Protein AF-A0A6C0L0F4-F1 (afdb_monomer_lite)

Radius of gyration: 19.0 Å; chains: 1; bounding box: 36×35×56 Å

Structure (mmCIF, N/CA/C/O backbone):
data_AF-A0A6C0L0F4-F1
#
_entry.id   AF-A0A6C0L0F4-F1
#
loop_
_atom_site.group_PDB
_atom_site.id
_atom_site.type_symbol
_atom_site.label_atom_id
_atom_site.label_alt_id
_atom_site.label_comp_id
_atom_site.label_asym_id
_atom_site.label_entity_id
_atom_site.label_seq_id
_atom_site.pdbx_PDB_ins_code
_atom_site.Cartn_x
_atom_site.Cartn_y
_atom_site.Cartn_z
_atom_site.occupancy
_atom_site.B_iso_or_equiv
_atom_site.auth_seq_id
_atom_site.auth_comp_id
_atom_site.auth_asym_id
_atom_site.auth_atom_id
_atom_site.pdbx_PDB_model_num
ATOM 1 N N . MET A 1 1 ? 9.591 -14.054 -6.540 1.00 61.06 1 MET A N 1
ATOM 2 C CA . MET A 1 1 ? 9.295 -12.705 -6.019 1.00 61.06 1 MET A CA 1
ATOM 3 C C . MET A 1 1 ? 8.164 -12.151 -6.867 1.00 61.06 1 MET A C 1
ATOM 5 O O . MET A 1 1 ? 8.176 -12.447 -8.057 1.00 61.06 1 MET A O 1
ATOM 9 N N . PRO A 1 2 ? 7.146 -11.510 -6.277 1.00 82.31 2 PRO A N 1
ATOM 10 C CA . PRO A 1 2 ? 6.070 -10.900 -7.049 1.00 82.31 2 PRO A CA 1
ATOM 11 C C . PRO A 1 2 ? 6.588 -9.679 -7.824 1.00 82.31 2 PRO A C 1
ATOM 13 O O . PRO A 1 2 ? 7.524 -9.013 -7.382 1.00 82.31 2 PRO A O 1
ATOM 16 N N . ASP A 1 3 ? 5.977 -9.396 -8.972 1.00 89.44 3 ASP A N 1
ATOM 17 C CA . ASP A 1 3 ? 6.285 -8.214 -9.778 1.00 89.44 3 ASP A CA 1
ATOM 18 C C . ASP A 1 3 ? 5.296 -7.089 -9.467 1.00 89.44 3 ASP A C 1
ATOM 20 O O . ASP A 1 3 ? 4.112 -7.323 -9.207 1.00 89.44 3 ASP A O 1
ATOM 24 N N . CYS A 1 4 ? 5.769 -5.848 -9.531 1.00 90.19 4 CYS A N 1
ATOM 25 C CA . CYS A 1 4 ? 4.932 -4.673 -9.375 1.00 90.19 4 CYS A CA 1
ATOM 26 C C . CYS A 1 4 ? 3.900 -4.613 -10.517 1.00 90.19 4 CYS A C 1
ATOM 28 O O . CYS A 1 4 ? 4.290 -4.529 -11.681 1.00 90.19 4 CYS A O 1
ATOM 30 N N . PRO A 1 5 ? 2.589 -4.546 -10.239 1.00 89.00 5 PRO A N 1
ATOM 31 C CA . PRO A 1 5 ? 1.556 -4.552 -11.280 1.00 89.00 5 PRO A CA 1
ATOM 32 C C . PRO A 1 5 ? 1.504 -3.260 -12.117 1.00 89.00 5 PRO A C 1
ATOM 34 O O . PRO A 1 5 ? 0.739 -3.184 -13.075 1.00 89.00 5 PRO A O 1
ATOM 37 N N . VAL A 1 6 ? 2.285 -2.235 -11.753 1.00 90.19 6 VAL A N 1
ATOM 38 C CA . VAL A 1 6 ? 2.331 -0.931 -12.436 1.00 90.19 6 VAL A CA 1
ATOM 39 C C . VAL A 1 6 ? 3.522 -0.833 -13.390 1.00 90.19 6 VAL A C 1
ATOM 41 O O . VAL A 1 6 ? 3.366 -0.382 -14.521 1.00 90.19 6 VAL A O 1
ATOM 44 N N . CYS A 1 7 ? 4.715 -1.228 -12.937 1.00 92.00 7 CYS A N 1
ATOM 45 C CA . CYS A 1 7 ? 5.964 -1.074 -13.693 1.00 92.00 7 CYS A CA 1
ATOM 46 C C . CYS A 1 7 ? 6.682 -2.397 -13.989 1.00 92.00 7 CYS A C 1
ATOM 48 O O . CYS A 1 7 ? 7.719 -2.378 -14.645 1.00 92.00 7 CYS A O 1
ATOM 50 N N . TYR A 1 8 ? 6.154 -3.523 -13.502 1.00 91.56 8 TYR A N 1
ATOM 51 C CA . TYR A 1 8 ? 6.724 -4.866 -13.646 1.00 91.56 8 TYR A CA 1
ATOM 52 C C . TYR A 1 8 ? 8.138 -5.028 -13.067 1.00 91.56 8 TYR A C 1
ATOM 54 O O . TYR A 1 8 ? 8.843 -5.974 -13.406 1.00 91.56 8 TYR A O 1
ATOM 62 N N . SER A 1 9 ? 8.570 -4.120 -12.183 1.00 89.44 9 SER A N 1
ATOM 63 C CA . SER A 1 9 ? 9.803 -4.300 -11.417 1.00 89.44 9 SER A CA 1
ATOM 64 C C . SER A 1 9 ? 9.618 -5.380 -10.356 1.00 89.44 9 SER A C 1
ATOM 66 O O . SER A 1 9 ? 8.532 -5.521 -9.793 1.00 89.44 9 SER A O 1
ATOM 68 N N . ILE A 1 10 ? 10.699 -6.077 -10.019 1.00 89.44 10 ILE A N 1
ATOM 69 C CA . ILE A 1 10 ? 10.707 -7.034 -8.910 1.00 89.44 10 ILE A CA 1
ATOM 70 C C . ILE A 1 10 ? 10.391 -6.287 -7.609 1.00 89.44 10 ILE A C 1
ATOM 72 O O . ILE A 1 10 ? 10.972 -5.233 -7.342 1.00 89.44 10 ILE A O 1
ATOM 76 N N . LEU A 1 11 ? 9.462 -6.823 -6.819 1.00 88.44 11 LEU A N 1
ATOM 77 C CA . LEU A 1 11 ? 9.172 -6.332 -5.476 1.00 88.44 11 LEU A CA 1
ATOM 78 C C . LEU A 1 11 ? 10.140 -6.967 -4.469 1.00 88.44 11 LEU A C 1
ATOM 80 O O . LEU A 1 11 ? 10.299 -8.192 -4.428 1.00 88.44 11 LEU A O 1
ATOM 84 N N . ASP A 1 12 ? 10.769 -6.127 -3.649 1.00 85.44 12 ASP A N 1
ATOM 85 C CA . ASP A 1 12 ? 11.580 -6.513 -2.493 1.00 85.44 12 ASP A CA 1
ATOM 86 C C . ASP A 1 12 ? 10.990 -5.921 -1.197 1.00 85.44 12 ASP A C 1
ATOM 88 O O . ASP A 1 12 ? 10.115 -5.052 -1.230 1.00 85.44 12 ASP A O 1
ATOM 92 N N . GLU A 1 13 ? 11.419 -6.413 -0.033 1.00 77.88 13 GLU A N 1
ATOM 93 C CA . GLU A 1 13 ? 10.867 -5.967 1.259 1.00 77.88 13 GLU A CA 1
ATOM 94 C C . GLU A 1 13 ? 11.103 -4.468 1.526 1.00 77.88 13 GLU A C 1
ATOM 96 O O . GLU A 1 13 ? 10.313 -3.825 2.219 1.00 77.88 13 GLU A O 1
ATOM 101 N N . GLU A 1 14 ? 12.153 -3.881 0.947 1.00 81.25 14 GLU A N 1
ATOM 102 C CA . GLU A 1 14 ? 12.533 -2.487 1.183 1.00 81.25 14 GLU A CA 1
ATOM 103 C C . GLU A 1 14 ? 11.785 -1.495 0.276 1.00 81.25 14 GLU A C 1
ATOM 105 O O . GLU A 1 14 ? 11.513 -0.368 0.698 1.00 81.25 14 GLU A O 1
ATOM 110 N N . ASN A 1 15 ? 11.389 -1.901 -0.931 1.00 81.38 15 ASN A N 1
ATOM 111 C CA . ASN A 1 15 ? 10.751 -1.072 -1.956 1.00 81.38 15 ASN A CA 1
ATOM 112 C C . ASN A 1 15 ? 9.282 -1.448 -2.214 1.00 81.38 15 ASN A C 1
ATOM 114 O O . ASN A 1 15 ? 8.676 -0.979 -3.177 1.00 81.38 15 ASN A O 1
ATOM 118 N N . THR A 1 16 ? 8.669 -2.254 -1.348 1.00 87.81 16 THR A N 1
ATOM 119 C CA . THR A 1 16 ? 7.241 -2.592 -1.450 1.00 87.81 16 THR A CA 1
ATOM 120 C C . THR A 1 16 ? 6.384 -1.697 -0.557 1.00 87.81 16 THR A C 1
ATOM 122 O O . THR A 1 16 ? 6.717 -1.408 0.594 1.00 87.81 16 THR A O 1
ATOM 125 N N . TYR A 1 17 ? 5.247 -1.256 -1.088 1.00 86.75 17 TYR A N 1
ATOM 126 C CA . TYR A 1 17 ? 4.146 -0.666 -0.338 1.00 86.75 17 TYR A CA 1
ATOM 127 C C . TYR A 1 17 ? 2.912 -1.561 -0.453 1.00 86.75 17 TYR A C 1
ATOM 129 O O . TYR A 1 17 ? 2.575 -2.031 -1.540 1.00 86.75 17 TYR A O 1
ATOM 137 N N . ASN A 1 18 ? 2.207 -1.744 0.665 1.00 86.75 18 ASN A N 1
ATOM 138 C CA . ASN A 1 18 ? 0.943 -2.467 0.710 1.00 86.75 18 ASN A CA 1
ATOM 139 C C . ASN A 1 18 ? -0.231 -1.484 0.831 1.00 8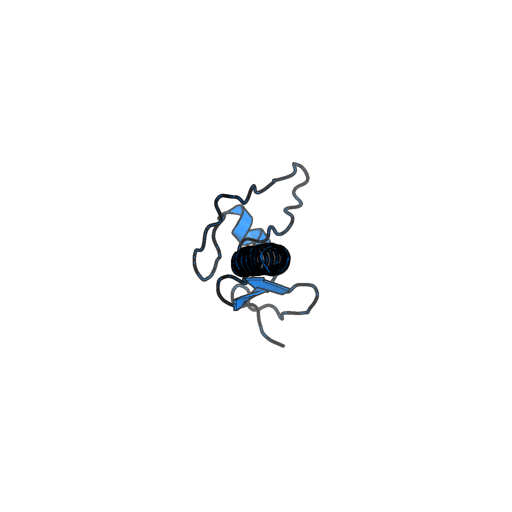6.75 18 ASN A C 1
ATOM 141 O O . ASN A 1 18 ? -0.376 -0.759 1.821 1.00 86.75 18 ASN A O 1
ATOM 145 N N . ALA A 1 19 ? -1.092 -1.475 -0.183 1.00 85.19 19 ALA A N 1
ATOM 146 C CA . ALA A 1 19 ? -2.329 -0.717 -0.194 1.00 85.19 19 ALA A CA 1
ATOM 147 C C . ALA A 1 19 ? -3.406 -1.438 0.638 1.00 85.19 19 ALA A C 1
ATOM 149 O O . ALA A 1 19 ? -4.279 -2.117 0.096 1.00 85.19 19 ALA A O 1
ATOM 150 N N . ASN A 1 20 ? -3.396 -1.226 1.959 1.00 81.62 20 ASN A N 1
ATOM 151 C CA . ASN A 1 20 ? -4.297 -1.872 2.938 1.00 81.62 20 ASN A CA 1
ATOM 152 C C . ASN A 1 20 ? -5.809 -1.784 2.625 1.00 81.62 20 ASN A C 1
ATOM 154 O O . ASN A 1 20 ? -6.613 -2.540 3.160 1.00 81.62 20 ASN A O 1
ATOM 158 N N . CYS A 1 21 ? -6.220 -0.826 1.800 1.00 82.12 21 CYS A N 1
ATOM 159 C CA . CYS A 1 21 ? -7.601 -0.604 1.368 1.00 82.12 21 CYS A CA 1
ATOM 160 C C . CYS A 1 21 ? -8.090 -1.677 0.376 1.00 82.12 21 CYS A C 1
ATOM 162 O O . CYS A 1 21 ? -9.290 -1.921 0.283 1.00 82.12 21 CYS A O 1
ATOM 164 N N . CYS A 1 22 ? -7.181 -2.296 -0.384 1.00 85.44 22 CYS A N 1
ATOM 165 C CA . CYS A 1 22 ? -7.492 -3.287 -1.419 1.00 85.44 22 CYS A CA 1
ATOM 166 C C . CYS A 1 22 ? -6.545 -4.498 -1.422 1.00 85.44 22 CYS A C 1
ATOM 168 O O . CYS A 1 22 ? -6.685 -5.368 -2.281 1.00 85.44 22 CYS A O 1
ATOM 170 N N . ASN A 1 23 ? -5.623 -4.564 -0.454 1.00 85.81 23 ASN A N 1
ATOM 171 C CA . ASN A 1 23 ? -4.613 -5.610 -0.293 1.00 85.81 23 ASN A CA 1
ATOM 172 C C . ASN A 1 23 ? -3.798 -5.848 -1.572 1.00 85.81 23 ASN A C 1
ATOM 174 O O . ASN A 1 23 ? -3.536 -6.988 -1.947 1.00 85.81 23 ASN A O 1
ATOM 178 N N . GLN A 1 24 ? -3.453 -4.763 -2.264 1.00 88.19 24 GLN A N 1
ATOM 179 C CA . GLN A 1 24 ? -2.593 -4.792 -3.443 1.00 88.19 24 GLN A CA 1
ATOM 180 C C . GLN A 1 24 ? -1.211 -4.264 -3.081 1.00 88.19 24 GLN A C 1
ATOM 182 O O . GLN A 1 24 ? -1.085 -3.328 -2.291 1.00 88.19 24 GLN A O 1
ATOM 187 N N . GLU A 1 25 ? -0.182 -4.837 -3.690 1.00 90.12 25 GLU A N 1
ATOM 188 C CA . GLU A 1 25 ? 1.210 -4.458 -3.464 1.00 90.12 25 GLU A CA 1
ATOM 189 C C . GLU A 1 25 ? 1.786 -3.786 -4.708 1.00 90.12 25 GLU A C 1
ATOM 191 O O . GLU A 1 25 ? 1.451 -4.136 -5.841 1.00 90.12 25 GLU A O 1
ATOM 196 N N . LEU A 1 26 ? 2.630 -2.779 -4.500 1.00 91.12 26 LEU A N 1
ATOM 197 C CA . LEU A 1 26 ? 3.324 -2.064 -5.569 1.00 91.12 26 LEU A CA 1
ATOM 198 C C . LEU A 1 26 ? 4.631 -1.462 -5.073 1.00 91.12 26 LEU A C 1
ATOM 200 O O . LEU A 1 26 ? 4.856 -1.314 -3.873 1.00 91.12 26 LEU A O 1
ATOM 204 N N . CYS A 1 27 ? 5.461 -1.055 -6.026 1.00 91.25 27 CYS A N 1
ATOM 205 C CA . CYS A 1 27 ? 6.719 -0.395 -5.738 1.00 91.25 27 CYS A CA 1
ATOM 206 C C . CYS A 1 27 ? 6.500 0.990 -5.095 1.00 91.25 27 CYS A C 1
ATOM 208 O O . CYS A 1 27 ? 5.574 1.712 -5.489 1.00 91.25 27 CYS A O 1
ATOM 210 N N . LYS A 1 28 ? 7.340 1.398 -4.131 1.00 87.25 28 LYS A N 1
ATOM 211 C CA . LYS A 1 28 ? 7.224 2.727 -3.495 1.00 87.25 28 LYS A CA 1
ATOM 212 C C . LYS A 1 28 ? 7.389 3.848 -4.519 1.00 87.25 28 LYS A C 1
ATOM 214 O O . LYS A 1 28 ? 6.648 4.821 -4.467 1.00 87.25 28 LYS A O 1
ATOM 219 N N . ASP A 1 29 ? 8.261 3.677 -5.509 1.00 88.00 29 ASP A N 1
ATOM 220 C CA . ASP A 1 29 ? 8.437 4.655 -6.591 1.00 88.00 29 ASP A CA 1
ATOM 221 C C . ASP A 1 29 ? 7.152 4.869 -7.404 1.00 88.00 29 ASP A C 1
ATOM 223 O O . ASP A 1 29 ? 6.791 5.996 -7.744 1.00 88.00 29 ASP A O 1
ATOM 227 N N . CYS A 1 30 ? 6.428 3.783 -7.676 1.00 89.19 30 CYS A N 1
ATOM 228 C CA . CYS A 1 30 ? 5.167 3.772 -8.407 1.00 89.19 30 CYS A CA 1
ATOM 229 C C . CYS A 1 30 ? 4.100 4.545 -7.632 1.00 89.19 30 CYS A C 1
ATOM 231 O O . CYS A 1 30 ? 3.374 5.359 -8.205 1.00 89.19 30 CYS A O 1
ATOM 233 N N . LEU A 1 31 ? 4.037 4.311 -6.318 1.00 87.31 31 LEU A N 1
ATOM 234 C CA . LEU A 1 31 ? 3.162 5.042 -5.413 1.00 87.31 31 LEU A CA 1
ATOM 235 C C . LEU A 1 31 ? 3.513 6.535 -5.394 1.00 87.31 31 LEU A C 1
ATOM 237 O O . LEU A 1 31 ? 2.629 7.363 -5.593 1.00 87.31 31 LEU A O 1
ATOM 241 N N . THR A 1 32 ? 4.788 6.883 -5.218 1.00 85.44 32 THR A N 1
ATOM 242 C CA . THR A 1 32 ? 5.257 8.275 -5.163 1.00 85.44 32 THR A CA 1
ATOM 243 C C . THR A 1 32 ? 4.962 9.023 -6.464 1.00 85.44 32 THR A C 1
ATOM 245 O O . THR A 1 32 ? 4.516 10.170 -6.442 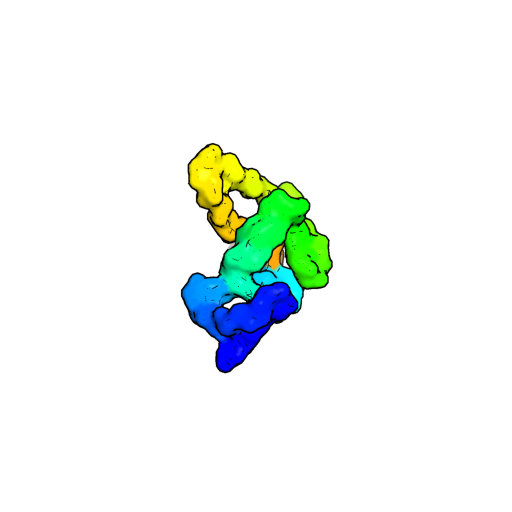1.00 85.44 32 THR A O 1
ATOM 248 N N . GLN A 1 33 ? 5.169 8.384 -7.620 1.00 86.25 33 GLN A N 1
ATOM 249 C CA . GLN A 1 33 ? 4.816 8.957 -8.924 1.00 86.25 33 GLN A CA 1
ATOM 250 C C . GLN A 1 33 ? 3.306 9.162 -9.059 1.00 86.25 33 GLN A C 1
ATOM 252 O O . GLN A 1 33 ? 2.866 10.223 -9.499 1.00 86.25 33 GLN A O 1
ATOM 257 N N . TRP A 1 34 ? 2.503 8.182 -8.644 1.00 87.69 34 TRP A N 1
ATOM 258 C CA . TRP A 1 34 ? 1.048 8.302 -8.661 1.00 87.69 34 TRP A CA 1
ATOM 259 C C . TRP A 1 34 ? 0.564 9.456 -7.774 1.00 87.69 34 TRP A C 1
ATOM 261 O O . TRP A 1 34 ? -0.243 10.277 -8.213 1.00 87.69 34 TRP A O 1
ATOM 271 N N . GLN A 1 35 ? 1.137 9.589 -6.577 1.00 81.31 35 GLN A N 1
ATOM 272 C CA . GLN A 1 35 ? 0.822 10.632 -5.598 1.00 81.31 35 GLN A CA 1
ATOM 273 C C . GLN A 1 35 ? 1.088 12.056 -6.081 1.00 81.31 35 GLN A C 1
ATOM 275 O O . GLN A 1 35 ? 0.403 12.981 -5.650 1.00 81.31 35 GLN A O 1
ATOM 280 N N . LYS A 1 36 ? 2.012 12.247 -7.030 1.00 82.31 36 LYS A N 1
ATOM 281 C CA . LYS A 1 36 ? 2.198 13.546 -7.702 1.00 82.31 36 LYS A CA 1
ATOM 282 C C . LYS A 1 36 ? 0.963 13.987 -8.487 1.00 82.31 36 LYS A C 1
ATOM 284 O O . LYS A 1 36 ? 0.788 15.177 -8.723 1.00 82.31 36 LYS A O 1
ATOM 289 N N . THR A 1 37 ? 0.139 13.036 -8.921 1.00 82.25 37 THR A N 1
ATOM 290 C CA . THR A 1 37 ? -1.004 13.278 -9.815 1.00 82.25 37 THR A CA 1
ATOM 291 C C . THR A 1 37 ? -2.357 13.010 -9.163 1.00 82.25 37 THR A C 1
ATOM 293 O O . THR A 1 37 ? -3.360 13.573 -9.595 1.00 82.25 37 THR A O 1
ATOM 296 N N . SER A 1 38 ? -2.418 12.167 -8.129 1.00 82.31 38 SER A N 1
ATOM 297 C CA . SER A 1 38 ? -3.671 11.757 -7.498 1.00 82.31 38 SER A CA 1
ATOM 298 C C . SER A 1 38 ? -3.503 11.465 -6.008 1.00 82.31 38 SER A C 1
ATOM 300 O O . SER A 1 38 ? -2.524 10.860 -5.587 1.00 82.31 38 SER A O 1
ATOM 302 N N . LYS A 1 39 ? -4.516 11.830 -5.215 1.00 78.56 39 LYS A N 1
ATOM 303 C CA . LYS A 1 39 ? -4.646 11.467 -3.792 1.00 78.56 39 LYS A CA 1
ATOM 304 C C . LYS A 1 39 ? -5.368 10.130 -3.567 1.00 78.56 39 LYS A C 1
ATOM 306 O O . LYS A 1 39 ? -5.596 9.739 -2.428 1.00 78.56 39 LYS A O 1
ATOM 311 N N . SER A 1 40 ? -5.746 9.445 -4.646 1.00 84.81 40 SER A N 1
ATOM 312 C CA . SER A 1 40 ? -6.520 8.202 -4.598 1.00 84.81 40 SER A CA 1
ATOM 313 C C . SER A 1 40 ? -5.626 6.964 -4.652 1.00 84.81 40 SER A C 1
ATOM 315 O O . SER A 1 40 ? -4.504 7.012 -5.154 1.00 84.81 40 SER A O 1
ATOM 317 N N . CYS A 1 41 ? -6.116 5.818 -4.183 1.00 86.50 41 CYS A N 1
ATOM 318 C CA . CYS A 1 41 ? -5.450 4.539 -4.405 1.00 86.50 41 CYS A CA 1
ATOM 319 C C . CYS A 1 41 ? -5.465 4.187 -5.901 1.00 86.50 41 CYS A C 1
ATOM 321 O O . CYS A 1 41 ? -6.519 4.215 -6.538 1.00 86.50 41 CYS A O 1
ATOM 323 N N . ILE A 1 42 ? -4.319 3.777 -6.452 1.00 88.19 42 ILE A N 1
ATOM 324 C CA . ILE A 1 42 ? -4.188 3.427 -7.875 1.00 88.19 42 ILE A CA 1
ATOM 325 C C . ILE A 1 42 ? -5.103 2.266 -8.310 1.00 88.19 42 ILE A C 1
ATOM 327 O O . ILE A 1 42 ? -5.553 2.242 -9.454 1.00 88.19 42 ILE A O 1
ATOM 331 N N . PHE A 1 43 ? -5.428 1.338 -7.401 1.00 89.75 43 PHE A N 1
ATOM 332 C CA . PHE A 1 43 ? -6.235 0.152 -7.717 1.00 89.75 43 PHE A CA 1
ATOM 333 C C . PHE A 1 43 ? -7.722 0.345 -7.429 1.00 89.75 43 PHE A C 1
ATOM 335 O O . PHE A 1 43 ? -8.554 0.123 -8.304 1.00 89.75 43 PHE A O 1
ATOM 342 N N . CYS A 1 44 ? -8.076 0.747 -6.205 1.00 88.06 44 CYS A N 1
ATOM 343 C CA . CY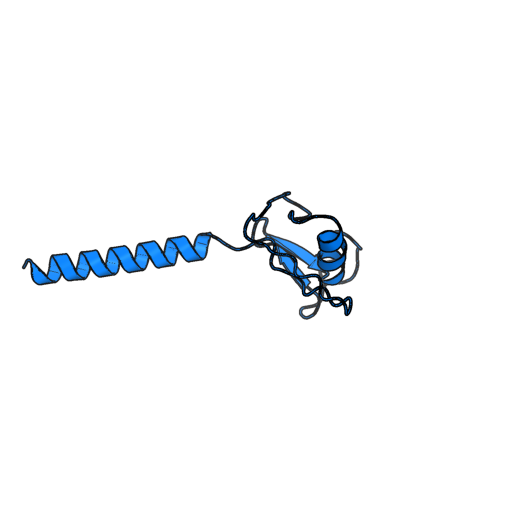S A 1 44 ? -9.475 0.823 -5.774 1.00 88.06 44 CYS A CA 1
ATOM 344 C C . CYS A 1 44 ? -10.057 2.239 -5.773 1.00 88.06 44 CYS A C 1
ATOM 346 O O . CYS A 1 44 ? -11.213 2.403 -5.394 1.00 88.06 44 CYS A O 1
ATOM 348 N N . ARG A 1 45 ? -9.272 3.254 -6.170 1.00 87.19 45 ARG A N 1
ATOM 349 C CA . ARG A 1 45 ? -9.677 4.671 -6.199 1.00 87.19 45 ARG A CA 1
ATOM 350 C C . ARG A 1 45 ? -10.155 5.223 -4.850 1.00 87.19 45 ARG A C 1
ATOM 352 O O . ARG A 1 45 ? -10.777 6.274 -4.818 1.00 87.19 45 ARG A O 1
ATOM 359 N N . TYR A 1 46 ? -9.854 4.543 -3.740 1.00 83.25 46 TYR A N 1
ATOM 360 C CA . TYR A 1 46 ? -10.138 5.051 -2.399 1.00 83.25 46 TYR A CA 1
ATOM 361 C C . TYR A 1 46 ? -9.395 6.370 -2.173 1.00 83.25 46 TYR A C 1
ATOM 363 O O . TYR A 1 46 ? -8.188 6.432 -2.402 1.00 83.25 46 TYR A O 1
ATOM 371 N N . GLU A 1 47 ? -10.112 7.392 -1.723 1.00 78.31 47 GLU A N 1
ATOM 372 C CA . GLU A 1 47 ? -9.578 8.706 -1.374 1.00 78.31 47 GLU A CA 1
ATOM 373 C C . GLU A 1 47 ? -9.694 8.891 0.142 1.00 78.31 47 GLU A C 1
ATOM 375 O O . GLU A 1 47 ? -10.716 8.548 0.741 1.00 78.31 47 GLU A O 1
ATOM 380 N N . ASP A 1 48 ? -8.632 9.395 0.770 1.00 69.94 48 ASP A N 1
ATOM 381 C CA . ASP A 1 48 ? -8.670 9.806 2.171 1.00 69.94 48 ASP A CA 1
ATOM 382 C C . ASP A 1 48 ? -8.546 11.327 2.251 1.00 69.94 48 ASP A C 1
ATOM 384 O O . ASP A 1 48 ? -7.486 11.903 1.990 1.00 69.94 48 ASP A O 1
ATOM 388 N N . ASP A 1 49 ? -9.647 11.971 2.632 1.00 65.44 49 ASP A N 1
ATOM 389 C CA . ASP A 1 49 ? -9.761 13.427 2.749 1.00 65.44 49 ASP A CA 1
ATOM 390 C C . ASP A 1 49 ? -8.780 14.027 3.770 1.00 65.44 49 ASP A C 1
ATOM 392 O O . ASP A 1 49 ? -8.526 15.230 3.753 1.00 65.44 49 ASP A O 1
ATOM 396 N N . LYS A 1 50 ? -8.218 13.204 4.668 1.00 63.56 50 LYS A N 1
ATOM 397 C CA . LYS A 1 50 ? -7.263 13.637 5.698 1.00 63.56 50 LYS A CA 1
ATOM 398 C C . LYS A 1 50 ? -5.813 13.665 5.215 1.00 63.56 50 LYS A C 1
ATOM 400 O O . LYS A 1 50 ? -4.934 14.066 5.976 1.00 63.56 50 LYS A O 1
ATOM 405 N N . ILE A 1 51 ? -5.535 13.220 3.988 1.00 63.44 51 ILE A N 1
ATOM 406 C CA . ILE A 1 51 ? -4.172 13.187 3.458 1.00 63.44 51 ILE A CA 1
ATOM 407 C C . ILE A 1 51 ? -3.780 14.558 2.904 1.00 63.44 51 ILE A C 1
ATOM 409 O O . ILE A 1 51 ? -4.141 14.965 1.790 1.00 63.44 51 ILE A O 1
ATOM 413 N N . GLU A 1 52 ? -2.969 15.260 3.687 1.00 59.50 52 GLU A N 1
ATOM 414 C CA . GLU A 1 52 ? -2.206 16.413 3.230 1.00 59.50 52 GLU A CA 1
ATOM 415 C C . GLU A 1 52 ? -0.905 15.920 2.585 1.00 59.50 52 GLU A C 1
ATOM 417 O O . GLU A 1 52 ? -0.006 15.411 3.252 1.00 59.50 52 GLU A O 1
ATOM 422 N N . ILE A 1 53 ? -0.808 16.036 1.256 1.00 61.97 53 ILE A N 1
ATOM 423 C CA . ILE A 1 53 ? 0.457 15.813 0.550 1.00 61.97 53 ILE A CA 1
ATOM 424 C C . ILE A 1 53 ? 1.324 17.047 0.806 1.00 61.97 53 ILE A C 1
ATOM 426 O O . ILE A 1 53 ? 1.130 18.084 0.171 1.00 61.97 53 ILE A O 1
ATOM 430 N N . ILE A 1 54 ? 2.264 16.940 1.743 1.00 58.22 54 ILE A N 1
ATOM 431 C CA . ILE A 1 54 ? 3.264 17.979 1.988 1.00 58.22 54 ILE A CA 1
ATOM 432 C C . ILE A 1 54 ? 4.335 17.846 0.903 1.00 58.22 54 ILE A C 1
ATOM 434 O O . ILE A 1 54 ? 5.232 17.009 0.983 1.00 58.22 54 ILE A O 1
ATOM 438 N N . ILE A 1 55 ? 4.223 18.652 -0.152 1.00 56.72 55 ILE A N 1
ATOM 439 C CA . ILE A 1 55 ? 5.273 18.769 -1.165 1.00 56.72 55 ILE A CA 1
ATOM 440 C C . ILE A 1 55 ? 6.321 19.731 -0.604 1.00 56.72 55 ILE A C 1
ATOM 442 O O . ILE A 1 55 ? 6.179 20.945 -0.721 1.00 56.72 55 ILE A O 1
ATOM 446 N N . ASN A 1 56 ? 7.360 19.200 0.040 1.00 52.72 56 ASN A N 1
ATOM 447 C CA . ASN A 1 56 ? 8.502 20.024 0.431 1.00 52.72 56 ASN A CA 1
ATOM 448 C C . ASN A 1 56 ? 9.221 20.539 -0.828 1.00 52.72 56 ASN A C 1
ATOM 450 O O . ASN A 1 56 ? 9.447 19.780 -1.774 1.00 52.72 56 ASN A O 1
ATOM 454 N N . GLU A 1 57 ? 9.636 21.812 -0.816 1.00 51.44 57 GLU A N 1
ATOM 455 C CA . GLU A 1 57 ? 10.337 22.501 -1.920 1.00 51.44 57 GLU A CA 1
ATOM 456 C C . GLU A 1 57 ? 11.63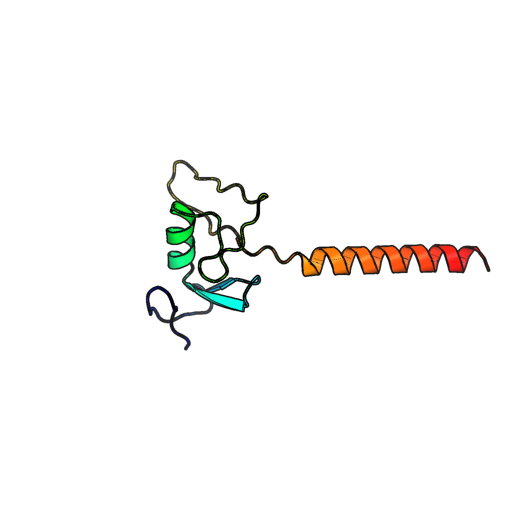2 21.789 -2.370 1.00 51.44 57 GLU A C 1
ATOM 458 O O . GLU A 1 57 ? 12.126 22.028 -3.468 1.00 51.44 57 GLU A O 1
ATOM 463 N N . ASN A 1 58 ? 12.124 20.827 -1.580 1.00 52.22 58 ASN A N 1
ATOM 464 C CA . ASN A 1 58 ? 13.270 19.974 -1.900 1.00 52.22 58 ASN A CA 1
ATOM 465 C C . ASN A 1 58 ? 12.925 18.687 -2.678 1.00 52.22 58 ASN A C 1
ATOM 467 O O . ASN A 1 58 ? 13.770 17.803 -2.793 1.00 52.22 58 ASN A O 1
ATOM 471 N N . SER A 1 59 ? 11.719 18.550 -3.240 1.00 50.62 59 SER A N 1
ATOM 472 C CA . SER A 1 59 ? 11.319 17.454 -4.152 1.00 50.62 59 SER A CA 1
ATOM 473 C C . SER A 1 59 ? 11.369 16.015 -3.600 1.00 50.62 59 SER A C 1
ATOM 475 O O . SER A 1 59 ? 11.167 15.064 -4.356 1.00 50.62 59 SER A O 1
ATOM 477 N N . ASN A 1 60 ? 11.536 15.835 -2.287 1.00 49.06 60 ASN A N 1
ATOM 478 C CA . ASN A 1 60 ? 11.358 14.543 -1.624 1.00 49.06 60 ASN A CA 1
ATOM 479 C C . ASN A 1 60 ? 9.899 14.408 -1.191 1.00 49.06 60 ASN A C 1
ATOM 481 O O . ASN A 1 60 ? 9.494 14.928 -0.154 1.00 49.06 60 ASN A O 1
ATOM 485 N N . ILE A 1 61 ? 9.102 13.745 -2.026 1.00 55.03 61 ILE A N 1
ATOM 486 C CA . ILE A 1 61 ? 7.747 13.332 -1.664 1.00 55.03 61 ILE A CA 1
ATOM 487 C C . ILE A 1 61 ? 7.898 12.076 -0.814 1.00 55.03 61 ILE A C 1
ATOM 489 O O . ILE A 1 61 ? 8.285 11.025 -1.324 1.00 55.03 61 ILE A O 1
ATOM 493 N N . GLU A 1 62 ? 7.631 12.191 0.483 1.00 56.94 62 GLU A N 1
ATOM 494 C CA . GLU A 1 62 ? 7.490 11.013 1.331 1.00 56.94 62 GLU A CA 1
ATOM 495 C C . GLU A 1 62 ? 6.221 10.266 0.918 1.00 56.94 62 GLU A C 1
ATOM 497 O O . GLU A 1 62 ? 5.162 10.872 0.744 1.00 56.94 62 GLU A O 1
ATOM 502 N N . ALA A 1 63 ? 6.336 8.952 0.723 1.00 56.41 63 ALA A N 1
ATOM 503 C CA . ALA A 1 63 ? 5.215 8.102 0.355 1.00 56.41 63 ALA A CA 1
ATOM 504 C C . ALA A 1 63 ? 4.147 8.148 1.460 1.00 56.41 63 ALA A C 1
ATOM 506 O O . ALA A 1 63 ? 4.258 7.468 2.483 1.00 56.41 63 ALA A O 1
ATOM 507 N N . VAL A 1 64 ? 3.112 8.969 1.270 1.00 64.38 64 VAL A N 1
ATOM 508 C CA . VAL A 1 64 ? 2.040 9.115 2.259 1.00 64.38 64 VAL A CA 1
ATOM 509 C C . VAL A 1 64 ? 1.148 7.877 2.208 1.00 64.38 64 VAL A C 1
ATOM 511 O O . VAL A 1 64 ? 0.865 7.334 1.142 1.00 64.38 64 VAL A O 1
ATOM 514 N N . ASN A 1 65 ? 0.693 7.381 3.352 1.00 65.94 65 ASN A N 1
ATOM 515 C CA . ASN A 1 65 ? -0.136 6.184 3.373 1.00 65.94 65 ASN A CA 1
ATOM 516 C C . ASN A 1 65 ? -1.565 6.499 2.882 1.00 65.94 65 ASN A C 1
ATOM 518 O O . ASN A 1 65 ? -2.398 6.925 3.674 1.00 65.94 65 ASN A O 1
ATOM 522 N N . ILE A 1 66 ? -1.848 6.277 1.586 1.00 70.62 66 ILE A N 1
ATOM 523 C CA . ILE A 1 66 ? -3.179 6.515 0.979 1.00 70.62 66 ILE A CA 1
ATOM 524 C C . ILE A 1 66 ? -4.257 5.610 1.575 1.00 70.62 66 ILE A C 1
ATOM 526 O O . ILE A 1 66 ? -5.427 5.974 1.664 1.00 70.62 66 ILE A O 1
ATOM 530 N N . CYS A 1 67 ? -3.862 4.423 2.017 1.00 69.19 67 CYS A N 1
ATOM 531 C CA . CYS A 1 67 ? -4.781 3.432 2.540 1.00 69.19 67 CYS A CA 1
ATOM 532 C C . CYS A 1 67 ? -4.678 3.345 4.060 1.00 69.19 67 CYS A C 1
ATOM 534 O O . CYS A 1 67 ? -4.245 2.335 4.624 1.00 69.19 67 CYS A O 1
ATOM 536 N N . HIS A 1 68 ? -5.110 4.422 4.722 1.00 65.50 68 HIS A N 1
ATOM 537 C CA . HIS A 1 68 ? -5.222 4.455 6.173 1.00 65.50 68 HIS A CA 1
ATOM 538 C C . HIS A 1 68 ? -6.274 3.436 6.632 1.00 65.50 68 HIS A C 1
ATOM 540 O O . HIS A 1 68 ? -7.454 3.494 6.276 1.00 65.50 68 HIS A O 1
ATOM 546 N N . ASN A 1 69 ? -5.843 2.441 7.407 1.00 58.66 69 ASN A N 1
ATOM 547 C CA . ASN A 1 69 ? -6.705 1.335 7.796 1.00 58.66 69 ASN A CA 1
ATOM 548 C C . ASN A 1 69 ? -7.637 1.741 8.952 1.00 58.66 69 ASN A C 1
ATOM 550 O O . ASN A 1 69 ? -7.316 1.547 10.125 1.00 58.66 69 ASN A O 1
ATOM 554 N N . LYS A 1 70 ? -8.830 2.260 8.623 1.00 55.72 70 LYS A N 1
ATOM 555 C CA . LYS A 1 70 ? -9.870 2.629 9.607 1.00 55.72 70 LYS A CA 1
ATOM 556 C C . LYS A 1 70 ? -10.338 1.467 10.497 1.00 55.72 70 LYS A C 1
ATOM 558 O O . LYS A 1 70 ? -10.952 1.716 11.533 1.00 55.72 70 LYS A O 1
ATOM 563 N N . ARG A 1 71 ? -10.066 0.199 10.143 1.00 53.94 71 ARG A N 1
ATOM 564 C CA . ARG A 1 71 ? -10.487 -0.950 10.971 1.00 53.94 71 ARG A CA 1
ATOM 565 C C . ARG A 1 71 ? -9.825 -0.955 12.349 1.00 53.94 71 ARG A C 1
ATOM 567 O O . ARG A 1 71 ? -10.478 -1.350 13.310 1.00 53.94 71 ARG A O 1
ATOM 574 N N . TYR A 1 72 ? -8.579 -0.495 12.469 1.00 58.31 72 TYR A N 1
ATOM 575 C CA . TYR A 1 72 ? -7.886 -0.474 13.762 1.00 58.31 72 TYR A CA 1
ATOM 576 C C . TYR A 1 72 ? -8.459 0.572 14.725 1.00 58.31 72 TYR A C 1
ATOM 578 O O . TYR A 1 72 ? -8.587 0.287 15.914 1.00 58.31 72 TYR A O 1
ATOM 586 N N . GLU A 1 73 ? -8.885 1.738 14.228 1.00 59.97 73 GLU A N 1
ATOM 587 C CA . GLU A 1 73 ? -9.503 2.763 15.082 1.00 59.97 73 GLU A CA 1
ATOM 588 C C . GLU A 1 73 ? -10.813 2.270 15.707 1.00 59.97 73 GLU A C 1
ATOM 590 O O . GLU A 1 73 ? -11.050 2.465 16.900 1.00 59.97 73 GLU A O 1
ATOM 595 N N . LEU A 1 74 ? -11.637 1.566 14.924 1.00 63.91 74 LEU A N 1
ATOM 596 C CA . LEU A 1 74 ? -12.907 1.008 15.392 1.00 63.91 74 LEU A CA 1
ATOM 597 C C . LEU A 1 74 ? -12.707 -0.072 16.461 1.00 63.91 74 LEU A C 1
ATOM 599 O O . LEU A 1 74 ? -13.405 -0.058 17.473 1.00 63.91 74 LEU A O 1
ATOM 603 N N . ILE A 1 75 ? -11.747 -0.984 16.274 1.00 72.31 75 ILE A N 1
ATO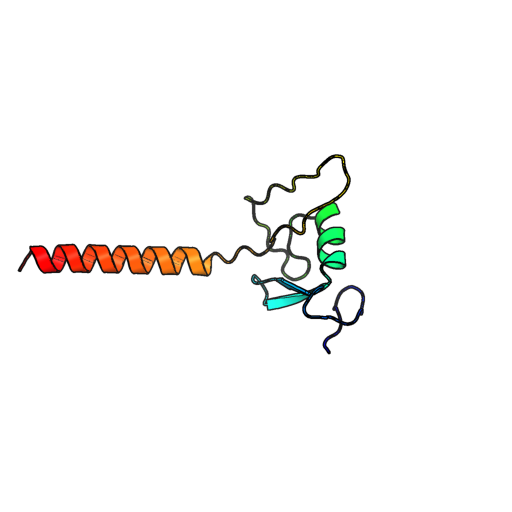M 604 C CA . ILE A 1 75 ? -11.469 -2.052 17.248 1.00 72.31 75 ILE A CA 1
ATOM 605 C C . ILE A 1 75 ? -10.994 -1.459 18.579 1.00 72.31 75 ILE A C 1
ATOM 607 O O . ILE A 1 75 ? -11.493 -1.853 19.634 1.00 72.31 75 ILE A O 1
ATOM 611 N N . CYS A 1 76 ? -10.092 -0.474 18.545 1.00 69.38 76 CYS A N 1
ATOM 612 C CA . CYS A 1 76 ? -9.642 0.220 19.751 1.00 69.38 76 CYS A CA 1
ATOM 613 C C . CYS A 1 76 ? -10.806 0.906 20.481 1.00 69.38 76 CYS A C 1
ATOM 615 O O . CYS A 1 76 ? -10.937 0.754 21.695 1.00 69.38 76 CYS A O 1
ATOM 617 N N . TYR A 1 77 ? -11.695 1.589 19.754 1.00 79.25 77 TYR A N 1
ATOM 618 C CA . TYR A 1 77 ? -12.889 2.203 20.344 1.00 79.25 77 TYR A CA 1
ATOM 619 C C . TYR A 1 77 ? -13.818 1.175 21.000 1.00 79.25 77 TYR A C 1
ATOM 621 O O . TYR A 1 77 ? -14.270 1.386 22.125 1.00 79.25 77 TYR A O 1
ATOM 629 N N . PHE A 1 78 ? -14.074 0.041 20.341 1.00 81.50 78 PHE A N 1
ATOM 630 C CA . PHE A 1 78 ? -14.900 -1.029 20.905 1.00 81.50 78 PHE A CA 1
ATOM 631 C C . PHE A 1 78 ? -14.299 -1.614 22.188 1.00 81.50 78 PHE A C 1
ATOM 633 O O . PHE A 1 78 ? -15.024 -1.807 23.164 1.00 81.50 78 PHE A O 1
ATOM 640 N N . LEU A 1 79 ? -12.983 -1.851 22.225 1.00 82.19 79 LEU A N 1
ATOM 641 C CA . LEU A 1 79 ? -12.299 -2.356 23.420 1.00 82.19 79 LEU A CA 1
ATOM 642 C C . LEU A 1 79 ? -12.366 -1.364 24.589 1.00 82.19 79 LEU A C 1
ATOM 644 O O . LEU A 1 79 ? -12.607 -1.776 25.724 1.00 82.19 79 LEU A O 1
ATOM 648 N N . ILE A 1 80 ? -12.222 -0.063 24.317 1.00 84.31 80 ILE A N 1
ATOM 649 C CA . ILE A 1 80 ? -12.377 0.991 25.330 1.00 84.31 80 ILE A CA 1
ATOM 650 C C . ILE A 1 80 ? -13.808 0.997 25.886 1.00 84.31 80 ILE A C 1
ATOM 652 O O . ILE A 1 80 ? -13.992 1.019 27.102 1.00 84.31 80 ILE A O 1
ATOM 656 N N . ILE A 1 81 ? -14.824 0.920 25.020 1.00 87.00 81 ILE A N 1
ATOM 657 C CA . ILE A 1 81 ? -16.235 0.896 25.438 1.00 87.00 81 ILE A CA 1
ATOM 658 C C . ILE A 1 81 ? -16.534 -0.336 26.300 1.00 87.00 81 ILE A C 1
ATOM 660 O O . ILE A 1 81 ? -17.159 -0.207 27.352 1.00 87.00 81 ILE A O 1
ATOM 664 N N . ILE A 1 82 ? -16.059 -1.519 25.897 1.00 88.25 82 ILE A N 1
ATOM 665 C CA . ILE A 1 82 ? -16.212 -2.751 26.684 1.00 88.25 82 ILE A CA 1
ATOM 666 C C . ILE A 1 82 ? -15.536 -2.597 28.053 1.00 88.25 82 ILE A C 1
ATOM 668 O O . ILE A 1 82 ? -16.138 -2.940 29.070 1.00 88.25 82 ILE A O 1
ATOM 672 N N . GLY A 1 83 ? -14.327 -2.030 28.101 1.00 86.31 83 GLY A N 1
ATOM 673 C CA . GLY A 1 83 ? -13.622 -1.754 29.353 1.00 86.31 83 GLY A CA 1
ATOM 674 C C . GLY A 1 83 ? -14.418 -0.844 30.294 1.00 86.31 83 GLY A C 1
ATOM 675 O O . GLY A 1 83 ? -14.579 -1.164 31.471 1.00 86.31 83 GLY A O 1
ATOM 676 N N . ILE A 1 84 ? -14.983 0.248 29.773 1.00 88.06 84 ILE A N 1
ATOM 677 C CA . ILE A 1 84 ? -15.827 1.170 30.550 1.00 88.06 84 ILE A CA 1
ATOM 678 C C . ILE A 1 84 ? -17.087 0.460 31.062 1.00 88.06 84 ILE A C 1
ATOM 680 O O . ILE A 1 84 ? -17.427 0.586 32.240 1.00 88.06 84 ILE A O 1
ATOM 684 N N . LEU A 1 85 ? -17.762 -0.322 30.214 1.00 86.81 85 LEU A N 1
ATOM 685 C CA . LEU A 1 85 ? -18.951 -1.082 30.608 1.00 86.81 85 LEU A CA 1
ATOM 686 C C . LEU A 1 85 ? -18.642 -2.072 31.738 1.00 86.81 85 LEU A C 1
ATOM 688 O O . LEU A 1 85 ? -19.400 -2.139 32.704 1.00 86.81 85 LEU A O 1
ATOM 692 N N . LEU A 1 86 ? -17.515 -2.786 31.669 1.00 84.88 86 LEU A N 1
ATOM 693 C CA . LEU A 1 86 ? -17.089 -3.713 32.722 1.00 84.88 86 LEU A CA 1
ATOM 694 C C . LEU A 1 86 ? -16.817 -3.000 34.055 1.00 84.88 86 LEU A C 1
ATOM 696 O O . LEU A 1 86 ? -17.195 -3.516 35.106 1.00 84.88 86 LEU A O 1
ATOM 700 N N . ILE A 1 87 ? -16.216 -1.806 34.032 1.00 84.62 87 ILE A N 1
ATOM 701 C CA . ILE A 1 87 ? -15.991 -0.995 35.242 1.00 84.62 87 ILE A CA 1
ATOM 702 C C . ILE A 1 87 ? -17.326 -0.561 35.862 1.00 84.62 87 ILE A C 1
ATOM 704 O O . ILE A 1 87 ? -17.507 -0.675 37.074 1.00 84.62 87 ILE A O 1
ATOM 708 N N . ILE A 1 88 ? -18.277 -0.105 35.040 1.00 80.75 88 ILE A N 1
ATOM 709 C CA . ILE A 1 88 ? -19.609 0.306 35.504 1.00 80.75 88 ILE A CA 1
ATOM 710 C C . ILE A 1 88 ?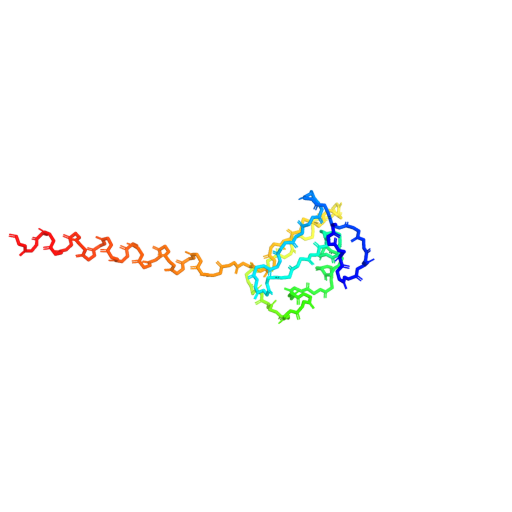 -20.356 -0.879 36.122 1.00 80.75 88 ILE A C 1
ATOM 712 O O . ILE A 1 88 ? -20.924 -0.740 37.203 1.00 80.75 88 ILE A O 1
ATOM 716 N N . PHE A 1 89 ? -20.338 -2.047 35.473 1.00 76.56 89 PHE A N 1
ATOM 717 C CA . PHE A 1 89 ? -20.968 -3.256 36.009 1.00 76.56 89 PHE A CA 1
ATOM 718 C C . PHE A 1 89 ? -20.323 -3.713 37.321 1.00 76.56 89 PHE A C 1
ATOM 720 O O . PHE A 1 89 ? -21.045 -4.093 38.239 1.00 76.56 89 PHE A O 1
ATOM 727 N N . ARG A 1 90 ? -18.991 -3.622 37.445 1.00 77.62 90 ARG A N 1
ATOM 728 C CA . ARG A 1 90 ? -18.274 -4.016 38.667 1.00 77.62 90 ARG A CA 1
ATOM 729 C C . ARG A 1 90 ? -18.529 -3.090 39.857 1.00 77.62 90 ARG A C 1
ATOM 731 O O . ARG A 1 90 ? -18.473 -3.557 40.979 1.00 77.62 90 ARG A O 1
ATOM 738 N N . ASN A 1 91 ? -18.804 -1.807 39.628 1.00 68.31 91 ASN A N 1
ATOM 739 C CA . ASN A 1 91 ? -19.130 -0.856 40.700 1.00 68.31 91 ASN A CA 1
ATOM 740 C C . ASN A 1 91 ? -20.616 -0.862 41.102 1.00 68.31 91 ASN A C 1
ATOM 742 O O . ASN A 1 91 ? -20.991 -0.158 42.038 1.00 68.31 91 ASN A O 1
ATOM 746 N N . ARG A 1 92 ? -21.475 -1.589 40.375 1.00 62.66 92 ARG A N 1
ATOM 747 C CA . ARG A 1 92 ? -22.927 -1.636 40.615 1.00 62.66 92 ARG A CA 1
ATOM 748 C C . ARG A 1 92 ? -23.386 -2.901 41.359 1.00 62.66 92 ARG A C 1
ATOM 750 O O . ARG A 1 92 ? -24.556 -2.965 41.728 1.00 62.66 92 ARG A O 1
ATOM 757 N N . PHE A 1 93 ? -22.488 -3.866 41.557 1.00 52.25 93 PHE A N 1
ATOM 758 C CA . PHE A 1 93 ? -22.646 -5.070 42.381 1.00 52.25 93 PHE A CA 1
ATOM 759 C C . PHE A 1 93 ? -21.697 -4.998 43.576 1.00 52.25 93 PHE A C 1
ATOM 761 O O . PHE A 1 93 ? -22.089 -5.500 44.650 1.00 52.25 93 PHE A O 1
#

Secondary structure (DSSP, 8-state):
-PBPTTT-PBP-TTTEEEETTTTEEEEHHHHHHHHTT-SB-TTT--B-TT------TT-------SS--HHHHHHHHHHHHHHHHHHHHHT--

InterPro domains:
  IPR001841 Zinc finger, RING-type [PF13639] (3-45)
  IPR001841 Zinc finger, RING-type [PS50089] (4-45)
  IPR013083 Zinc finger, RING/FYVE/PHD-type [G3DSA:3.30.40.10] (2-75)

Foldseek 3Di:
DDAAPQPRHDDDPVQWDAQQQVRHIHGLVSQQVVVVPDQADPPPRQHDPPDDQPCDPVRDGDRDRSRDPCVVVVVVVVVVVVVVVVVVVVVVD

pLDDT: mean 76.64, std 12.96, range [49.06, 92.0]

Organism: NCBI:txid1070528

Sequence (93 aa):
MPDCPVCYSILDEENTYNANCCNQELCKDCLTQWQKTSKSCIFCRYEDDKIEIIINENSNIEAVNICHNKRYELICYFLIIIGILLIIFRNRF